Protein AF-A0A3C1S035-F1 (afdb_m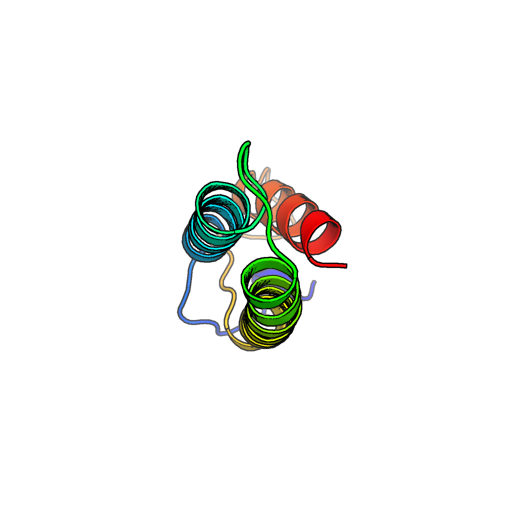onomer)

pLDDT: mean 90.88, std 5.33, range [62.59, 95.94]

Structure (mmCIF, N/CA/C/O backbone):
data_AF-A0A3C1S035-F1
#
_entry.id   AF-A0A3C1S035-F1
#
loop_
_atom_site.group_PDB
_atom_site.id
_atom_site.type_symbol
_atom_site.label_atom_id
_atom_site.label_alt_id
_atom_site.label_comp_id
_atom_site.label_asym_id
_atom_site.label_entity_id
_atom_site.label_seq_id
_atom_site.pdbx_PDB_ins_code
_atom_site.Cartn_x
_atom_site.Cartn_y
_atom_site.Cartn_z
_atom_site.occupancy
_atom_site.B_iso_or_equiv
_atom_site.auth_seq_id
_atom_site.auth_comp_id
_atom_site.auth_asym_id
_atom_site.auth_atom_id
_atom_site.pdbx_PDB_model_num
ATOM 1 N N . ASN A 1 1 ? 6.780 -13.997 -11.165 1.00 62.59 1 ASN A N 1
ATOM 2 C CA . ASN A 1 1 ? 7.107 -12.768 -11.935 1.00 62.59 1 ASN A CA 1
ATOM 3 C C . ASN A 1 1 ? 5.913 -11.822 -12.078 1.00 62.59 1 ASN A C 1
ATOM 5 O O . ASN A 1 1 ? 5.722 -11.270 -13.155 1.00 62.59 1 ASN A O 1
ATOM 9 N N . P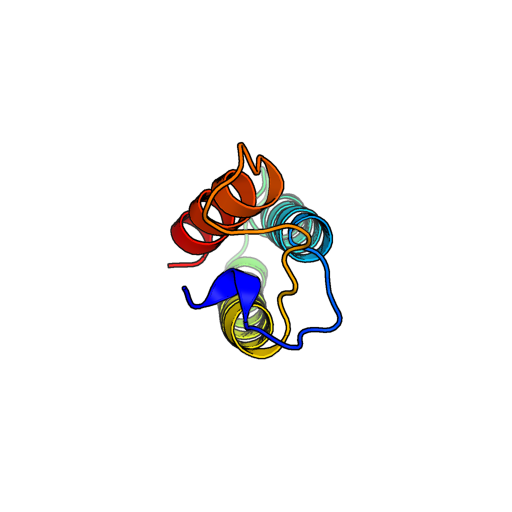HE A 1 2 ? 5.114 -11.618 -11.023 1.00 82.88 2 PHE A N 1
ATOM 10 C CA . PHE A 1 2 ? 3.940 -10.739 -11.090 1.00 82.88 2 PHE A CA 1
ATOM 11 C C . PHE A 1 2 ? 4.353 -9.266 -11.223 1.00 82.88 2 PHE A C 1
ATOM 13 O O . PHE A 1 2 ? 4.045 -8.628 -12.221 1.00 82.88 2 PHE A O 1
ATOM 20 N N . PHE A 1 3 ? 5.153 -8.773 -10.275 1.00 83.69 3 PHE A N 1
ATOM 21 C CA . PHE A 1 3 ? 5.499 -7.354 -10.154 1.00 83.69 3 PHE A CA 1
ATOM 22 C C . PHE A 1 3 ? 6.187 -6.741 -11.383 1.00 83.69 3 PHE A C 1
ATOM 24 O O . PHE A 1 3 ? 5.855 -5.628 -11.769 1.00 83.69 3 PHE A O 1
ATOM 31 N N . ILE A 1 4 ? 7.099 -7.472 -12.028 1.00 84.00 4 ILE A N 1
ATOM 32 C CA . ILE A 1 4 ? 7.869 -6.975 -13.187 1.00 84.00 4 ILE A CA 1
ATOM 33 C C . ILE A 1 4 ? 7.041 -6.970 -14.479 1.00 84.00 4 ILE A C 1
ATOM 35 O O . ILE A 1 4 ? 7.31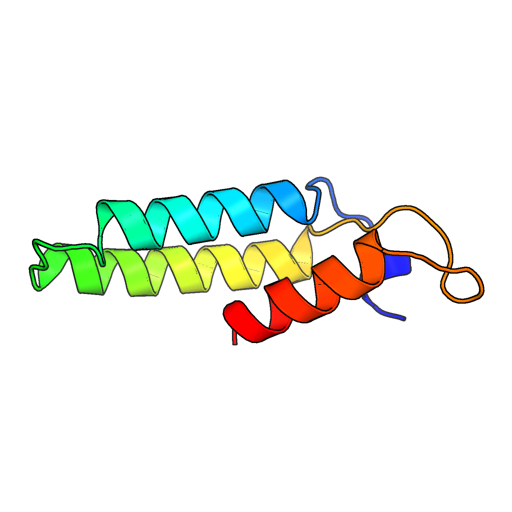2 -6.205 -15.397 1.00 84.00 4 ILE A O 1
ATOM 39 N N . ASN A 1 5 ? 6.021 -7.826 -14.568 1.00 83.38 5 ASN A N 1
ATOM 40 C CA . ASN A 1 5 ? 5.142 -7.882 -15.737 1.00 83.38 5 ASN A CA 1
ATOM 41 C C . ASN A 1 5 ? 3.858 -7.070 -15.545 1.00 83.38 5 ASN A C 1
ATOM 43 O O . ASN A 1 5 ? 3.035 -7.008 -16.463 1.00 83.38 5 ASN A O 1
ATOM 47 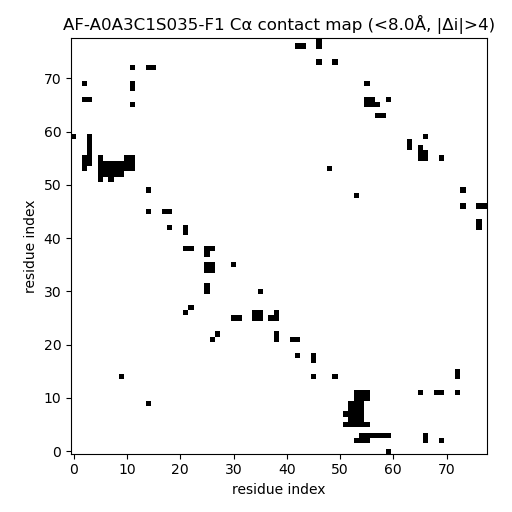N N . ASN A 1 6 ? 3.662 -6.473 -14.368 1.00 85.62 6 ASN A N 1
ATOM 48 C CA . ASN A 1 6 ? 2.458 -5.719 -14.086 1.00 85.62 6 ASN A CA 1
ATOM 49 C C . ASN A 1 6 ? 2.527 -4.352 -14.773 1.00 85.62 6 ASN A C 1
ATOM 51 O O . ASN A 1 6 ? 3.452 -3.574 -14.551 1.00 85.62 6 ASN A O 1
ATOM 55 N N . LYS A 1 7 ? 1.533 -4.049 -15.611 1.00 80.31 7 LYS A N 1
ATOM 56 C CA . LYS A 1 7 ? 1.437 -2.773 -16.340 1.00 80.31 7 LYS A CA 1
ATOM 57 C C . LYS A 1 7 ? 0.690 -1.736 -15.510 1.00 80.31 7 LYS A C 1
ATOM 59 O O . LYS A 1 7 ? -0.311 -1.172 -15.946 1.00 80.31 7 LYS A O 1
ATOM 64 N N . GLY A 1 8 ? 1.171 -1.550 -14.289 1.00 85.75 8 GLY A N 1
ATOM 65 C CA . GLY A 1 8 ? 0.646 -0.572 -13.359 1.00 85.75 8 GLY A CA 1
ATOM 66 C C . GLY A 1 8 ? 1.037 0.860 -13.714 1.00 85.75 8 GLY A C 1
ATOM 67 O O . GLY A 1 8 ? 1.884 1.109 -14.572 1.00 85.75 8 GLY A O 1
ATOM 68 N N . THR A 1 9 ? 0.429 1.812 -13.020 1.00 89.81 9 THR A N 1
ATOM 69 C CA . THR A 1 9 ? 0.718 3.247 -13.158 1.00 89.81 9 THR A CA 1
ATOM 70 C C . THR A 1 9 ? 1.432 3.821 -11.939 1.00 89.81 9 THR A C 1
ATOM 72 O O . THR A 1 9 ? 2.083 4.859 -12.047 1.00 89.81 9 THR A O 1
ATOM 75 N N . ASN A 1 10 ? 1.344 3.149 -10.789 1.00 93.00 10 ASN A N 1
ATOM 76 C CA . ASN A 1 10 ? 1.839 3.651 -9.514 1.00 93.00 10 ASN A CA 1
ATOM 77 C C . ASN A 1 10 ? 3.083 2.883 -9.060 1.00 93.00 10 ASN A C 1
ATOM 79 O O . ASN A 1 10 ? 3.136 1.654 -9.122 1.00 93.00 10 ASN A O 1
ATOM 83 N N . SER A 1 11 ? 4.081 3.607 -8.557 1.00 92.69 11 SER A N 1
ATOM 84 C CA . SER A 1 11 ? 5.296 3.002 -8.010 1.00 92.69 11 SER A CA 1
ATOM 85 C C . SER A 1 11 ? 5.042 2.333 -6.659 1.00 92.69 11 SER A C 1
ATOM 87 O O . SER A 1 11 ? 4.119 2.684 -5.926 1.00 92.69 11 SER A O 1
ATOM 89 N N . VAL A 1 12 ? 5.918 1.412 -6.267 1.00 92.75 12 VAL A N 1
ATOM 90 C CA . VAL A 1 12 ? 5.880 0.772 -4.939 1.00 92.75 12 VAL A CA 1
ATOM 91 C C . VAL A 1 12 ? 5.898 1.809 -3.807 1.00 92.75 12 VAL A C 1
ATOM 93 O O . VAL A 1 12 ? 5.221 1.663 -2.789 1.00 92.75 12 VAL A O 1
ATOM 96 N N . ASP A 1 13 ? 6.654 2.891 -3.993 1.00 93.12 13 ASP A N 1
ATOM 97 C CA . ASP A 1 13 ? 6.776 3.972 -3.017 1.00 93.12 13 ASP A CA 1
ATOM 98 C C . ASP A 1 13 ? 5.461 4.731 -2.785 1.00 93.12 13 ASP A C 1
ATOM 100 O O . ASP A 1 13 ? 5.175 5.123 -1.652 1.00 93.12 13 ASP A O 1
ATOM 104 N N . TYR A 1 14 ? 4.634 4.885 -3.827 1.00 94.62 14 TYR A N 1
ATOM 105 C CA . TYR A 1 14 ? 3.296 5.468 -3.707 1.00 94.62 14 TYR A CA 1
ATOM 106 C C . TYR A 1 14 ? 2.452 4.690 -2.690 1.00 94.62 14 TYR A C 1
ATOM 108 O O . TYR A 1 14 ? 1.877 5.281 -1.773 1.00 94.62 14 TYR A O 1
ATOM 116 N N . TYR A 1 15 ? 2.437 3.361 -2.807 1.00 95.12 15 TYR A N 1
ATOM 117 C CA . TYR A 1 15 ? 1.682 2.487 -1.910 1.00 95.12 15 TYR A CA 1
ATOM 118 C C . TYR A 1 15 ? 2.241 2.489 -0.493 1.00 95.12 15 TYR A C 1
ATOM 120 O O . TYR A 1 15 ? 1.477 2.623 0.461 1.00 95.12 15 TYR A O 1
ATOM 128 N N . HIS A 1 16 ? 3.566 2.434 -0.352 1.00 94.69 16 HIS A N 1
ATOM 129 C CA . HIS A 1 16 ? 4.222 2.494 0.951 1.00 94.69 16 HIS A CA 1
ATOM 130 C C . HIS A 1 16 ? 3.888 3.793 1.703 1.00 94.69 16 HIS A C 1
ATOM 132 O O . HIS A 1 16 ? 3.488 3.761 2.867 1.00 94.69 16 HIS A O 1
ATOM 138 N N . LYS A 1 17 ? 3.974 4.946 1.025 1.00 95.38 17 LYS A N 1
ATOM 139 C CA . LYS A 1 17 ? 3.605 6.249 1.602 1.00 95.38 17 LYS A CA 1
ATOM 140 C C . LYS A 1 17 ? 2.127 6.317 1.970 1.00 95.38 17 LYS A C 1
ATOM 142 O O . LYS A 1 17 ? 1.784 6.819 3.037 1.00 95.38 17 LYS A O 1
ATOM 147 N N . LYS A 1 18 ? 1.247 5.817 1.102 1.00 95.75 18 LYS A N 1
ATOM 148 C CA . LYS A 1 18 ? -0.201 5.843 1.332 1.00 95.75 18 LYS A CA 1
ATOM 149 C C . LYS A 1 18 ? -0.602 4.966 2.518 1.00 95.75 18 LYS A C 1
ATOM 151 O O . LYS A 1 18 ? -1.356 5.432 3.367 1.00 95.75 18 LYS A O 1
ATOM 156 N N . LEU A 1 19 ? -0.026 3.768 2.636 1.00 95.38 19 LEU A N 1
ATOM 157 C CA . LEU A 1 19 ? -0.198 2.905 3.805 1.00 95.38 19 LEU A CA 1
ATOM 158 C C . LEU A 1 19 ? 0.300 3.600 5.080 1.00 95.38 19 LEU A C 1
ATOM 160 O O . LEU A 1 19 ? -0.435 3.682 6.061 1.00 95.38 19 LEU A O 1
ATOM 164 N N . GLY A 1 20 ? 1.509 4.173 5.044 1.00 94.75 20 GLY A N 1
ATOM 165 C CA . GLY A 1 20 ? 2.073 4.919 6.172 1.00 94.75 20 GLY A CA 1
ATOM 166 C C . GLY A 1 20 ? 1.184 6.079 6.632 1.00 94.75 20 GLY A C 1
ATOM 167 O O . GLY A 1 20 ? 0.975 6.255 7.829 1.00 94.75 20 GLY A O 1
ATOM 168 N N . ASN A 1 21 ? 0.588 6.819 5.694 1.00 95.12 21 ASN A N 1
ATOM 169 C CA . ASN A 1 21 ? -0.344 7.905 6.002 1.00 95.12 21 ASN A CA 1
ATOM 170 C C . ASN A 1 21 ? -1.633 7.408 6.670 1.00 95.12 21 ASN A C 1
ATOM 172 O O . ASN A 1 21 ? -2.100 8.044 7.615 1.00 95.12 21 ASN A O 1
ATOM 176 N N . ILE A 1 22 ? -2.207 6.286 6.219 1.00 94.56 22 ILE A N 1
ATOM 177 C CA . ILE A 1 22 ? -3.392 5.695 6.866 1.00 94.56 22 ILE A CA 1
ATOM 178 C C . ILE A 1 22 ? -3.042 5.305 8.305 1.00 94.56 22 ILE A C 1
ATOM 180 O O . ILE A 1 22 ? -3.741 5.690 9.244 1.00 94.56 22 ILE A O 1
ATOM 184 N N . MET A 1 23 ? -1.914 4.615 8.492 1.00 93.81 23 MET A N 1
ATOM 185 C CA . MET A 1 23 ? -1.454 4.182 9.811 1.00 93.81 23 MET A CA 1
ATOM 186 C C . MET A 1 23 ? -1.197 5.366 10.747 1.00 93.81 23 MET A C 1
ATOM 188 O O . MET A 1 23 ? -1.637 5.350 11.894 1.00 93.81 23 MET A O 1
ATOM 192 N N . TRP A 1 24 ? -0.551 6.422 10.253 1.00 93.38 24 TRP A N 1
ATOM 193 C CA . TRP A 1 24 ? -0.285 7.633 11.025 1.00 93.38 24 TRP A CA 1
ATOM 194 C C . TRP A 1 24 ? -1.574 8.352 11.443 1.00 93.38 24 TRP A C 1
ATOM 196 O O . TRP A 1 24 ? -1.753 8.676 12.617 1.00 93.38 24 TRP A O 1
ATOM 206 N N . ASN A 1 25 ? -2.491 8.572 10.497 1.00 92.56 25 ASN A N 1
ATOM 207 C CA . ASN A 1 25 ? -3.687 9.386 10.720 1.00 92.56 25 ASN A CA 1
ATOM 208 C C . ASN A 1 25 ? -4.789 8.659 11.498 1.00 92.56 25 ASN A C 1
ATOM 210 O O . ASN A 1 25 ? -5.560 9.303 12.207 1.00 92.56 25 ASN A O 1
ATOM 214 N N . LYS A 1 26 ? -4.906 7.336 11.337 1.00 93.19 26 LYS A N 1
ATOM 215 C CA . LYS A 1 26 ? -6.052 6.561 11.840 1.00 93.19 26 LYS A CA 1
ATOM 216 C C . LYS A 1 26 ? -5.673 5.510 12.889 1.00 93.19 26 LYS A C 1
ATOM 218 O O . LYS A 1 26 ? -6.518 5.134 13.700 1.00 93.19 26 LYS A O 1
ATOM 223 N N . CYS A 1 27 ? -4.410 5.077 12.916 1.00 92.19 27 CYS A N 1
ATOM 224 C CA . CYS A 1 27 ? -3.899 4.040 13.821 1.00 92.19 27 CYS A CA 1
ATOM 225 C C . CYS A 1 27 ? -2.801 4.548 14.779 1.00 92.19 27 CYS A C 1
ATOM 227 O O . CYS A 1 27 ? -2.144 3.735 15.428 1.00 92.19 27 CYS A O 1
ATOM 229 N N . GLY A 1 28 ? -2.601 5.869 14.871 1.00 88.12 28 GLY A N 1
ATOM 230 C CA . GLY A 1 28 ? -1.593 6.512 15.720 1.00 88.12 28 GLY A CA 1
ATOM 231 C C . GLY A 1 28 ? -1.930 6.516 17.220 1.00 88.12 28 GLY A C 1
ATOM 232 O O . GLY A 1 28 ? -2.579 5.612 17.743 1.00 88.12 28 GLY A O 1
ATOM 233 N N . MET A 1 29 ? -1.481 7.544 17.951 1.00 84.31 29 MET A N 1
ATOM 234 C CA . MET A 1 29 ? -1.647 7.602 19.416 1.00 84.31 29 MET A CA 1
ATOM 235 C C . MET A 1 29 ? -3.115 7.712 19.856 1.00 84.31 29 MET A C 1
ATOM 237 O O . MET A 1 29 ? -3.513 7.064 20.822 1.00 84.31 29 MET A O 1
ATOM 241 N N . SER A 1 30 ? -3.927 8.498 19.142 1.00 86.56 30 SER A N 1
ATOM 242 C CA . SER A 1 30 ? -5.365 8.624 19.401 1.00 86.56 30 SER A CA 1
ATOM 243 C C . SER A 1 30 ? -6.139 7.789 18.388 1.00 86.56 30 SER A C 1
ATOM 245 O O . SER A 1 30 ? -6.192 8.122 17.206 1.00 86.56 30 SER A O 1
ATOM 247 N N . ARG A 1 31 ? -6.714 6.678 18.854 1.00 91.88 31 ARG A N 1
ATOM 248 C CA . ARG A 1 31 ? -7.506 5.746 18.043 1.00 91.88 31 ARG A CA 1
ATOM 249 C C . ARG A 1 31 ? -8.949 5.793 18.510 1.00 91.88 31 ARG A C 1
ATOM 251 O O . ARG A 1 31 ? -9.214 5.735 19.707 1.00 91.88 31 ARG A O 1
ATOM 258 N N . ASN A 1 32 ? -9.871 5.866 17.561 1.00 93.38 32 ASN A N 1
ATOM 259 C CA . ASN A 1 32 ? -11.301 5.768 17.821 1.00 93.38 32 ASN A CA 1
ATOM 260 C C . ASN A 1 32 ? -11.934 4.747 16.871 1.00 93.38 32 ASN A C 1
ATOM 262 O O . ASN A 1 32 ? -11.364 4.414 15.831 1.00 93.38 32 ASN A O 1
ATOM 266 N N . GLU A 1 33 ? -13.105 4.235 17.245 1.00 95.25 33 GLU A N 1
ATOM 267 C CA . GLU A 1 33 ? -13.772 3.157 16.514 1.00 95.25 33 GLU A CA 1
ATOM 268 C C . GLU A 1 33 ? -14.018 3.512 15.039 1.00 95.25 33 GLU A C 1
ATOM 270 O O . GLU A 1 33 ? -13.744 2.703 14.151 1.00 95.25 33 GLU A O 1
ATOM 275 N N . GLN A 1 34 ? -14.489 4.732 14.775 1.00 94.56 34 GLN A N 1
ATOM 276 C CA . GLN A 1 34 ? -14.770 5.205 13.424 1.00 94.56 34 GLN A CA 1
ATOM 277 C C . GLN A 1 34 ? -13.497 5.227 12.569 1.00 94.56 34 GLN A C 1
ATOM 279 O O . GLN A 1 34 ? -13.480 4.632 11.496 1.00 94.56 34 GLN A O 1
ATOM 284 N N . GLY A 1 35 ? -12.414 5.824 13.074 1.00 94.62 35 GLY A N 1
ATOM 285 C CA . GLY A 1 35 ? -11.140 5.917 12.363 1.00 94.62 35 GLY A CA 1
ATOM 286 C C . GLY A 1 35 ? -10.523 4.554 12.062 1.00 94.62 35 GLY A C 1
ATOM 287 O O . GLY A 1 35 ? -9.996 4.351 10.973 1.00 94.62 35 GLY A O 1
ATOM 288 N N . LEU A 1 36 ? -10.644 3.592 12.981 1.00 95.06 36 LEU A N 1
ATOM 289 C CA . LEU A 1 36 ? -10.172 2.224 12.756 1.00 95.06 36 LEU A CA 1
ATOM 290 C C . LEU A 1 36 ? -11.012 1.493 11.697 1.00 95.06 36 LEU A C 1
ATOM 292 O O . LEU A 1 36 ? -10.454 0.809 10.840 1.00 95.06 36 LEU A O 1
ATOM 296 N N . LYS A 1 37 ? -12.342 1.658 11.712 1.00 95.56 37 LYS A N 1
ATOM 297 C CA . LYS A 1 37 ? -13.231 1.097 10.678 1.00 95.56 37 LYS A CA 1
ATOM 298 C C . LYS A 1 37 ? -12.933 1.692 9.298 1.00 95.56 37 LYS A C 1
ATOM 300 O O . LYS A 1 37 ? -12.901 0.954 8.315 1.00 95.56 37 LYS A O 1
ATOM 305 N N . GLU A 1 38 ? -12.679 2.998 9.223 1.00 95.50 38 GLU A N 1
ATOM 306 C CA . GLU A 1 38 ? -12.245 3.672 7.993 1.00 95.50 38 GLU A CA 1
ATOM 307 C C . GLU A 1 38 ? -10.896 3.130 7.511 1.00 95.50 38 GLU A C 1
ATOM 309 O O . GLU A 1 38 ? -10.799 2.694 6.366 1.00 95.50 38 GLU A O 1
ATOM 314 N N . ALA A 1 39 ? -9.898 3.039 8.398 1.00 95.62 39 ALA A N 1
ATOM 315 C CA . ALA A 1 39 ? 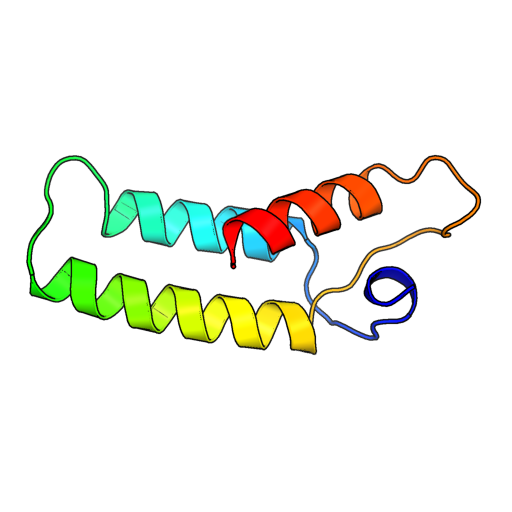-8.569 2.529 8.064 1.00 95.62 39 ALA A CA 1
ATOM 316 C C . ALA A 1 39 ? -8.612 1.117 7.469 1.00 95.62 39 ALA A C 1
ATOM 318 O O . ALA A 1 39 ? -7.937 0.851 6.480 1.00 95.62 39 ALA A O 1
ATOM 319 N N . ILE A 1 40 ? -9.439 0.220 8.017 1.00 94.94 40 ILE A N 1
ATOM 320 C CA . ILE A 1 40 ? -9.615 -1.136 7.475 1.00 94.94 40 ILE A CA 1
ATOM 321 C C . ILE A 1 40 ? -10.118 -1.089 6.026 1.00 94.94 40 ILE A C 1
ATOM 323 O O . ILE A 1 40 ? -9.636 -1.841 5.179 1.00 94.94 40 ILE A O 1
ATOM 327 N N . ASN A 1 41 ? -11.084 -0.218 5.725 1.00 95.94 41 ASN A N 1
ATOM 328 C CA . ASN A 1 41 ? -11.620 -0.078 4.372 1.00 95.94 41 ASN A CA 1
ATOM 329 C C . ASN A 1 41 ? -10.599 0.565 3.424 1.00 95.94 41 ASN A C 1
ATOM 331 O O . ASN A 1 41 ? -10.428 0.092 2.301 1.00 95.94 41 ASN A O 1
ATOM 335 N N . GLU A 1 42 ? -9.888 1.597 3.883 1.00 95.75 42 GLU A N 1
ATOM 336 C CA . GLU A 1 42 ? -8.842 2.271 3.112 1.00 95.75 42 GLU A CA 1
ATOM 337 C C . GLU A 1 42 ? -7.682 1.322 2.783 1.00 95.75 42 GLU A C 1
ATOM 339 O O . GLU A 1 42 ? -7.245 1.275 1.634 1.00 95.75 42 GLU A O 1
ATOM 344 N N . ILE A 1 43 ? -7.225 0.514 3.747 1.00 95.50 43 ILE A N 1
ATOM 345 C CA . ILE A 1 43 ? -6.161 -0.482 3.544 1.00 95.50 43 ILE A CA 1
ATOM 346 C C . ILE A 1 43 ? -6.624 -1.576 2.576 1.00 95.50 43 ILE A C 1
ATOM 348 O O . ILE A 1 43 ? -5.879 -1.934 1.667 1.00 95.50 43 ILE A O 1
ATOM 352 N N . LYS A 1 44 ? -7.866 -2.068 2.693 1.00 95.44 44 LYS A N 1
ATOM 353 C CA . LYS A 1 44 ? -8.416 -3.054 1.742 1.00 95.44 44 LYS A CA 1
ATOM 354 C C . LYS A 1 44 ? -8.457 -2.517 0.313 1.00 95.44 44 LYS A C 1
ATOM 356 O O . LYS A 1 44 ? -8.061 -3.225 -0.610 1.00 95.44 44 LYS A O 1
ATOM 361 N N . ALA A 1 45 ? -8.911 -1.277 0.134 1.00 95.56 45 ALA A N 1
ATOM 362 C CA . ALA A 1 45 ? -8.919 -0.624 -1.171 1.00 95.56 45 ALA A CA 1
ATOM 363 C C . ALA A 1 45 ? -7.494 -0.392 -1.695 1.00 95.56 45 ALA A C 1
ATOM 365 O O . ALA A 1 45 ? -7.229 -0.599 -2.876 1.00 95.56 45 ALA A O 1
ATOM 366 N N . LEU A 1 46 ? -6.564 -0.007 -0.815 1.00 95.50 46 LEU A N 1
ATOM 367 C CA . LEU A 1 46 ? -5.157 0.178 -1.158 1.00 95.50 46 LEU A CA 1
ATOM 368 C C . LEU A 1 46 ? -4.500 -1.127 -1.610 1.00 95.50 46 LEU A C 1
ATOM 370 O O . LEU A 1 46 ? -3.727 -1.115 -2.562 1.00 95.50 46 LEU A O 1
ATOM 374 N N . ARG A 1 47 ? -4.824 -2.242 -0.952 1.00 94.75 47 ARG A N 1
ATOM 375 C CA . ARG A 1 47 ? -4.351 -3.579 -1.309 1.00 94.75 47 ARG A CA 1
ATOM 376 C C . ARG A 1 47 ? -4.848 -4.009 -2.684 1.00 94.75 47 ARG A C 1
ATOM 378 O O . ARG A 1 47 ? -4.050 -4.474 -3.489 1.00 94.75 47 ARG A O 1
ATOM 385 N N . ASP A 1 48 ? -6.141 -3.850 -2.960 1.00 94.31 48 ASP A N 1
ATOM 386 C CA . ASP A 1 48 ? -6.709 -4.183 -4.275 1.00 94.31 48 ASP A CA 1
ATOM 387 C C . ASP A 1 48 ? -6.064 -3.339 -5.385 1.00 94.31 48 ASP A C 1
ATOM 389 O O . ASP A 1 48 ? -5.605 -3.866 -6.400 1.00 94.31 48 ASP A O 1
ATOM 393 N N . ASP A 1 49 ? -5.916 -2.034 -5.134 1.00 94.06 49 ASP A N 1
ATOM 394 C CA . ASP A 1 49 ? -5.244 -1.125 -6.058 1.00 94.06 49 ASP A CA 1
ATOM 395 C C . ASP A 1 49 ? -3.764 -1.477 -6.248 1.00 94.06 49 ASP A C 1
ATOM 397 O O . ASP A 1 49 ? -3.276 -1.414 -7.371 1.00 94.06 49 ASP A O 1
ATOM 401 N N . PHE A 1 50 ? -3.056 -1.897 -5.195 1.00 94.25 50 PHE A N 1
ATOM 402 C CA . PHE A 1 50 ? -1.665 -2.344 -5.280 1.00 94.25 50 PHE A CA 1
ATOM 403 C C . PHE A 1 50 ? -1.528 -3.525 -6.233 1.00 94.25 50 PHE A C 1
ATOM 405 O O . PHE A 1 50 ? -0.756 -3.454 -7.187 1.00 94.25 50 PHE A O 1
ATOM 412 N N . TRP A 1 51 ? -2.319 -4.581 -6.043 1.00 91.88 51 TRP A N 1
ATOM 413 C CA . TRP A 1 51 ? -2.274 -5.732 -6.942 1.00 91.88 51 TRP A CA 1
ATOM 414 C C . TRP A 1 51 ? -2.659 -5.341 -8.370 1.00 91.88 51 TRP A C 1
ATOM 416 O O . TRP A 1 51 ? -2.044 -5.807 -9.321 1.00 91.88 51 TRP A O 1
ATOM 426 N N . LYS A 1 52 ? -3.605 -4.423 -8.561 1.00 92.00 52 LYS A N 1
ATOM 427 C CA . LYS A 1 52 ? -4.030 -4.023 -9.905 1.00 92.00 52 LYS A CA 1
ATOM 428 C C . LYS A 1 52 ? -3.053 -3.086 -10.624 1.00 92.00 52 LYS A C 1
ATOM 430 O O . LYS A 1 52 ? -2.864 -3.225 -11.829 1.00 92.00 52 LYS A O 1
ATOM 435 N N . ASN A 1 53 ? -2.456 -2.132 -9.912 1.00 93.56 53 ASN A N 1
ATOM 436 C CA . ASN A 1 53 ? -1.833 -0.941 -10.496 1.00 93.56 53 ASN A CA 1
ATOM 437 C C . ASN A 1 53 ? -0.376 -0.698 -10.059 1.00 93.56 53 ASN A C 1
ATOM 439 O O . ASN A 1 53 ? 0.195 0.324 -10.454 1.00 93.56 53 ASN A O 1
ATOM 443 N N . VAL A 1 54 ? 0.258 -1.604 -9.302 1.00 93.75 54 VAL A N 1
ATOM 444 C CA . VAL A 1 54 ? 1.693 -1.485 -8.988 1.00 93.75 54 VAL A CA 1
ATOM 44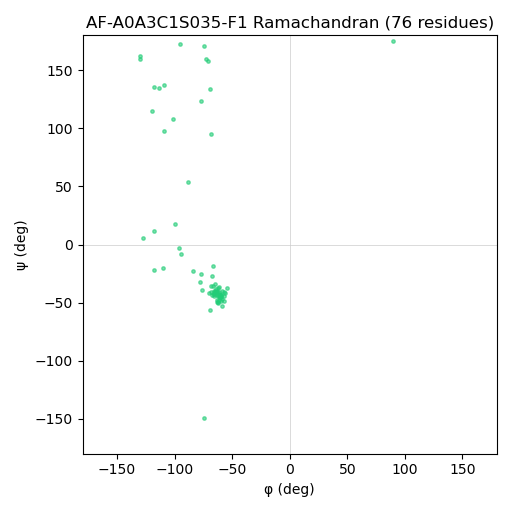5 C C . VAL A 1 54 ? 2.561 -1.724 -10.222 1.00 93.75 54 VAL A C 1
ATOM 447 O O . VAL A 1 54 ? 2.371 -2.697 -10.945 1.00 93.75 54 VAL A O 1
ATOM 450 N N . THR A 1 55 ? 3.547 -0.862 -10.449 1.00 92.44 55 THR A N 1
ATOM 451 C CA . THR A 1 55 ? 4.608 -1.079 -11.438 1.00 92.44 55 THR A CA 1
ATOM 452 C C . THR A 1 55 ? 5.966 -1.139 -10.750 1.00 92.44 55 THR A C 1
ATOM 454 O O . THR A 1 55 ? 6.265 -0.326 -9.872 1.00 92.44 55 THR A O 1
ATOM 457 N N . VAL A 1 56 ? 6.790 -2.108 -11.153 1.00 91.06 56 VAL A N 1
ATOM 458 C CA . VAL A 1 56 ? 8.166 -2.273 -10.675 1.00 91.06 56 VAL A CA 1
ATOM 459 C C . VAL A 1 56 ? 9.110 -2.170 -11.870 1.00 91.06 56 VAL A C 1
ATOM 461 O O . VAL A 1 56 ? 9.044 -3.022 -12.757 1.00 91.06 56 VAL A O 1
ATOM 464 N N . PRO A 1 57 ? 9.975 -1.142 -11.927 1.00 87.94 57 PRO A N 1
ATOM 465 C CA . PRO A 1 57 ? 10.977 -1.037 -12.979 1.00 87.94 57 PRO A CA 1
ATOM 466 C C . PRO A 1 57 ? 12.087 -2.087 -12.799 1.00 87.94 57 PRO A C 1
ATOM 468 O O . PRO A 1 57 ? 12.338 -2.564 -11.693 1.00 87.94 57 PRO A O 1
ATOM 471 N N . GLY A 1 58 ? 12.785 -2.412 -13.889 1.00 86.25 58 GLY A N 1
ATOM 472 C CA . GLY A 1 58 ? 13.904 -3.365 -13.904 1.00 86.25 58 GLY A CA 1
ATOM 473 C C . GLY A 1 58 ? 13.493 -4.820 -14.154 1.00 86.25 58 GLY A C 1
ATOM 474 O O . GLY A 1 58 ? 12.316 -5.149 -14.286 1.00 86.25 58 GLY A O 1
ATOM 475 N N . GLY A 1 59 ? 14.483 -5.703 -14.267 1.00 84.31 59 GLY A N 1
ATOM 476 C CA . GLY A 1 59 ? 14.309 -7.128 -14.534 1.00 84.31 59 GLY A CA 1
ATOM 477 C C . GLY A 1 59 ? 14.289 -8.012 -13.284 1.00 84.31 59 GLY A C 1
ATOM 478 O O . GLY A 1 59 ? 14.557 -7.572 -12.167 1.00 84.31 59 GLY A O 1
ATOM 479 N N . ALA A 1 60 ? 13.971 -9.297 -13.489 1.00 83.44 60 ALA A N 1
ATOM 480 C CA . ALA A 1 60 ? 14.013 -10.329 -12.441 1.00 83.44 60 ALA A CA 1
ATOM 481 C C . ALA A 1 60 ? 15.418 -10.919 -12.245 1.00 83.44 60 ALA A C 1
ATOM 483 O O . ALA A 1 60 ? 15.712 -11.484 -11.199 1.00 83.44 60 ALA A O 1
ATOM 484 N N . ASN A 1 61 ? 16.259 -10.819 -13.277 1.00 84.00 61 ASN A N 1
ATOM 485 C CA . ASN A 1 61 ? 17.575 -11.460 -13.353 1.00 84.00 61 ASN A CA 1
ATOM 486 C C . ASN A 1 61 ? 18.717 -10.487 -13.018 1.00 84.00 61 ASN A C 1
ATOM 488 O O . ASN A 1 61 ? 19.870 -10.734 -13.360 1.00 84.00 61 ASN A O 1
ATOM 492 N N . GLU A 1 62 ? 18.388 -9.367 -12.383 1.00 85.50 62 GLU A N 1
ATOM 493 C CA . GLU A 1 62 ? 19.324 -8.339 -11.945 1.00 85.50 62 GLU A CA 1
ATOM 494 C C . GLU A 1 62 ? 19.059 -7.995 -10.477 1.00 85.50 62 GLU A C 1
ATOM 496 O O . GLU A 1 62 ? 17.999 -8.307 -9.930 1.00 85.50 62 GLU A O 1
ATOM 501 N N . MET A 1 63 ? 20.027 -7.354 -9.823 1.00 84.56 63 MET A N 1
ATOM 502 C CA . MET A 1 63 ? 19.851 -6.873 -8.456 1.00 84.56 63 MET A CA 1
ATOM 503 C C . MET A 1 63 ? 18.840 -5.719 -8.452 1.00 84.56 63 MET A C 1
ATOM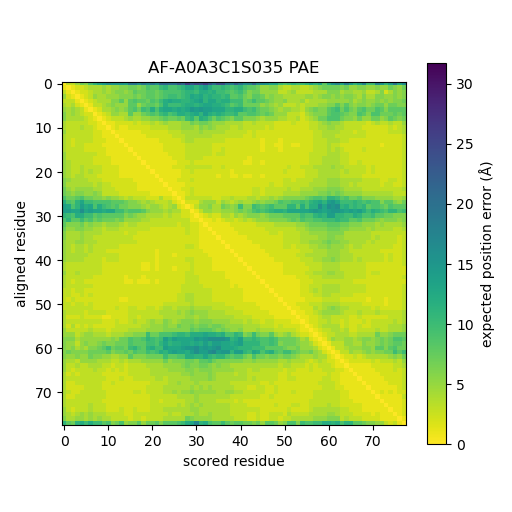 505 O O . MET A 1 63 ? 19.197 -4.571 -8.700 1.00 84.56 63 MET A O 1
ATOM 509 N N . ASN A 1 64 ? 17.572 -6.042 -8.186 1.00 88.56 64 ASN A N 1
ATOM 510 C CA . ASN A 1 64 ? 16.462 -5.100 -8.263 1.00 88.56 64 ASN A CA 1
ATOM 511 C C . ASN A 1 64 ? 15.919 -4.744 -6.860 1.00 88.56 64 ASN A C 1
ATOM 513 O O . ASN A 1 64 ? 15.093 -5.481 -6.310 1.00 88.56 64 ASN A O 1
ATOM 517 N N . PRO A 1 65 ? 16.340 -3.610 -6.267 1.00 90.06 65 PRO A N 1
ATOM 518 C CA . PRO A 1 65 ? 15.858 -3.189 -4.952 1.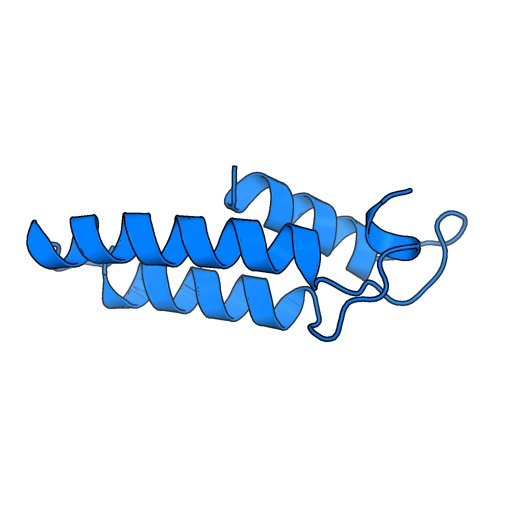00 90.06 65 PRO A CA 1
ATOM 519 C C . PRO A 1 65 ? 14.370 -2.802 -4.955 1.00 90.06 65 PRO A C 1
ATOM 521 O O . PRO A 1 65 ? 13.697 -2.948 -3.936 1.00 90.06 65 PRO A O 1
ATOM 524 N N . GLU A 1 66 ? 13.830 -2.345 -6.089 1.00 89.75 66 GLU A N 1
ATOM 525 C CA . GLU A 1 66 ? 12.405 -2.015 -6.219 1.00 89.75 66 GLU A CA 1
ATOM 526 C C . GLU A 1 66 ? 11.541 -3.280 -6.156 1.00 89.75 66 GLU A C 1
ATOM 528 O O . GLU A 1 66 ? 10.469 -3.263 -5.553 1.00 89.75 66 GLU A O 1
ATOM 533 N N . LEU A 1 67 ? 12.027 -4.401 -6.703 1.00 90.81 67 LEU A N 1
ATOM 534 C CA . LEU A 1 67 ? 11.363 -5.701 -6.590 1.00 90.81 67 LEU A CA 1
ATOM 535 C C . LEU A 1 67 ? 11.338 -6.208 -5.145 1.00 90.81 67 LEU A C 1
ATOM 537 O O . LEU A 1 67 ? 10.297 -6.668 -4.675 1.00 90.81 67 LEU A O 1
ATOM 541 N N . GLU A 1 68 ? 12.460 -6.103 -4.430 1.00 90.69 68 GLU A N 1
ATOM 542 C CA . GLU A 1 68 ? 12.521 -6.468 -3.009 1.00 90.69 68 GLU A CA 1
ATOM 543 C C . GLU A 1 68 ? 11.548 -5.611 -2.188 1.00 90.69 68 GLU A C 1
ATOM 545 O O . GLU A 1 68 ? 10.774 -6.124 -1.376 1.00 90.69 68 GLU A O 1
ATOM 550 N N . LYS A 1 69 ? 11.535 -4.299 -2.448 1.00 91.38 69 LYS A N 1
ATOM 551 C CA . LYS A 1 69 ? 10.614 -3.363 -1.804 1.00 91.38 69 LYS A CA 1
ATOM 552 C C . LYS A 1 69 ? 9.156 -3.703 -2.115 1.00 91.38 69 LYS A C 1
ATOM 554 O O . LYS A 1 69 ? 8.332 -3.654 -1.206 1.00 91.38 69 LYS A O 1
ATOM 559 N N . ALA A 1 70 ? 8.835 -4.081 -3.355 1.00 91.81 70 ALA A N 1
ATOM 560 C CA . ALA A 1 70 ? 7.487 -4.497 -3.743 1.00 91.81 70 ALA A CA 1
ATOM 561 C C . ALA A 1 70 ? 7.020 -5.710 -2.937 1.00 91.81 70 ALA A C 1
ATOM 563 O O . ALA A 1 70 ? 5.900 -5.706 -2.434 1.00 91.81 70 ALA A O 1
ATOM 564 N N . GLY A 1 71 ? 7.897 -6.703 -2.756 1.00 91.38 71 GLY A N 1
ATOM 565 C CA . GLY A 1 71 ? 7.616 -7.872 -1.924 1.00 91.38 71 GLY A CA 1
ATOM 566 C C . GLY A 1 71 ? 7.315 -7.504 -0.471 1.00 91.38 71 GLY A C 1
ATOM 567 O O . GLY A 1 71 ? 6.327 -7.970 0.083 1.00 91.38 71 GLY A O 1
ATOM 568 N N . ARG A 1 72 ? 8.105 -6.604 0.130 1.00 92.88 72 ARG A N 1
ATOM 569 C CA . ARG A 1 72 ? 7.865 -6.146 1.512 1.00 92.88 72 ARG A CA 1
ATOM 570 C C . ARG A 1 72 ? 6.562 -5.365 1.661 1.00 92.88 72 ARG A C 1
ATOM 572 O O . ARG A 1 72 ? 5.847 -5.544 2.635 1.00 92.88 72 ARG A O 1
ATOM 579 N N . VAL A 1 73 ? 6.251 -4.484 0.710 1.00 92.44 73 VAL A N 1
ATOM 580 C CA . VAL A 1 73 ? 4.994 -3.719 0.743 1.00 92.44 73 VAL A CA 1
ATOM 581 C C . VAL A 1 73 ? 3.790 -4.636 0.546 1.00 92.44 73 VAL A C 1
ATOM 583 O O . VAL A 1 73 ? 2.768 -4.415 1.185 1.00 92.44 73 VAL A O 1
ATOM 586 N N . ALA A 1 74 ? 3.913 -5.669 -0.291 1.00 92.38 74 ALA A N 1
ATOM 587 C CA . ALA A 1 74 ? 2.870 -6.675 -0.456 1.00 92.38 74 ALA A CA 1
ATOM 588 C C . ALA A 1 74 ? 2.590 -7.425 0.856 1.00 92.38 74 ALA A C 1
ATOM 590 O O . ALA A 1 74 ? 1.427 -7.576 1.210 1.00 92.38 74 ALA A O 1
ATOM 591 N N . ASP A 1 75 ? 3.639 -7.813 1.588 1.00 92.00 75 ASP A N 1
ATOM 592 C CA . ASP A 1 75 ? 3.538 -8.475 2.898 1.00 92.00 75 ASP A CA 1
ATOM 593 C C . ASP A 1 75 ? 2.830 -7.589 3.938 1.00 92.00 75 ASP A C 1
ATOM 595 O O . ASP A 1 75 ? 1.919 -8.033 4.626 1.00 92.00 75 ASP A O 1
ATOM 599 N N . PHE A 1 76 ? 3.139 -6.287 3.975 1.00 88.94 76 PHE A N 1
ATOM 600 C CA . PHE A 1 76 ? 2.441 -5.342 4.860 1.00 88.94 76 PHE A CA 1
ATOM 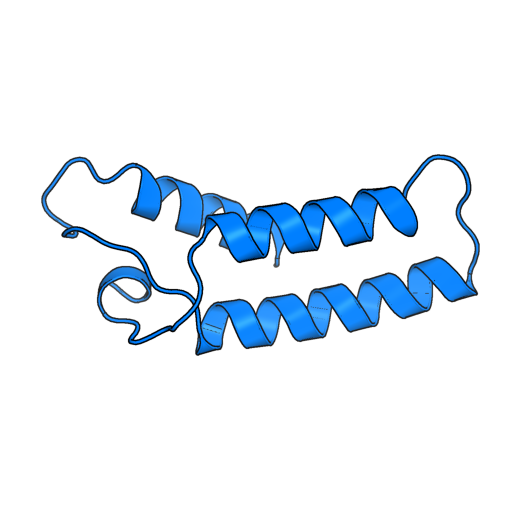601 C C . PHE A 1 76 ? 0.967 -5.105 4.512 1.00 88.94 76 PHE A C 1
ATOM 603 O O . PHE A 1 76 ? 0.233 -4.548 5.331 1.00 88.94 76 PHE A O 1
ATOM 610 N N . LEU A 1 77 ? 0.553 -5.435 3.290 1.00 88.94 77 LEU A N 1
ATOM 611 C CA . LEU A 1 77 ? -0.821 -5.269 2.830 1.00 88.94 77 LEU A CA 1
ATOM 612 C C . LEU A 1 77 ? -1.654 -6.549 2.998 1.00 88.94 77 LEU A C 1
ATOM 614 O O . LEU A 1 77 ? -2.857 -6.471 2.760 1.00 88.94 77 LEU A O 1
ATOM 618 N N . GLU A 1 78 ? -1.068 -7.694 3.366 1.00 79.12 78 GLU A N 1
ATOM 619 C CA . GLU A 1 78 ? -1.793 -8.964 3.564 1.00 79.12 78 GLU A CA 1
ATOM 620 C C . GLU A 1 78 ? -2.737 -8.921 4.779 1.00 79.12 78 GLU A C 1
ATOM 622 O O . GLU A 1 78 ? -3.947 -9.205 4.560 1.00 79.12 78 GLU A O 1
#

Foldseek 3Di:
DQQAPAQADDELVVLVVQLVVLCCPAVPPDHDPVSVVVSVVSLLVSLVNLSRHYHADDDPPDDGVSVVSSVVSNVVSD

Sequence (78 aa):
NFFINNKGTNSVDYYHKKLGNIMWNKCGMSRNEQGLKEAINEIKALRDDFWKNVTVPGGANEMNPELEKAGRVADFLE

Secondary structure (DSSP, 8-state):
-HHHH---SEEHHHHHHHHHHHHHHHHSSS--HHHHHHHHHHHHHHHHHHHHHEE--S-SSS--HHHHHHHHHHHHT-

Mean predicted aligned error: 4.06 Å

Nearest PDB structures (foldseek):
  6lum-assembly1_J  TM=9.327E-01  e=2.865E-02  Mycolicibacterium smegmatis MC2 51
  5xmj-assembly1_A  TM=8.920E-01  e=2.238E-02  Megalodesulfovibrio gigas
  8gs8-assembly1_A  TM=9.405E-01  e=1.048E-01  Homo sapiens
  6lum-assembly1_P  TM=8.081E-01  e=1.428E-01  Mycolicibacterium smegmatis MC2 51
  6b58-assembly1_A  TM=7.679E-01  e=1.115E-01  Escherichia coli

Solvent-accessible surface area (backbone atoms only — not comparable to full-atom values): 4452 Å² total; per-residue (Å²): 120,63,54,62,68,36,88,28,87,40,46,55,63,57,54,50,52,51,53,51,48,45,43,57,73,24,63,41,94,74,66,50,72,66,41,44,56,49,41,55,52,52,50,52,53,50,38,54,46,43,76,69,28,34,29,34,78,71,61,91,91,51,97,42,68,56,52,55,49,39,54,53,50,52,62,77,55,110

Radius of gyration: 13.92 Å; Cα contacts (8 Å, |Δi|>4): 81; chains: 1; bounding box: 35×22×36 Å